Protein AF-A0A2J8KEM6-F1 (afdb_monomer_lite)

Radius of gyration: 17.36 Å; chains: 1; bounding box: 42×35×44 Å

InterPro domains:
  IPR011678 ER membrane protein complex subunit 1, C-terminal [PF07774] (2-73)
  IPR026895 ER membrane protein complex subunit 1 [PTHR21573] (2-74)

Foldseek 3Di:
DCPDDDPVDDPDDDDDFDDDDDDPADFPDWDKDDDPVPPDFIWIWTQGPVRDTDTHGCVVHDSPDDPDDDPVNVVVDPCVVVPPD

Secondary structure (DSSP, 8-state):
------SS---SPPPPP------SS--SEEEE---TT--SPPEEEEE-TTS-EEEEEGGGS-TT--SS--HHHHHH-GGGGTT--

Organism: Pan troglodytes (NCBI:txid9598)

pLDDT: mean 87.45, std 15.36, range [36.25, 98.62]

Structure (mmCIF, N/CA/C/O backbone):
data_AF-A0A2J8KEM6-F1
#
_entry.id   AF-A0A2J8KEM6-F1
#
loop_
_atom_site.group_PDB
_atom_site.id
_atom_site.type_symbol
_atom_site.label_atom_id
_atom_site.label_alt_id
_atom_site.label_comp_id
_atom_site.label_asym_id
_atom_site.label_entity_id
_atom_site.label_seq_id
_atom_site.pdbx_PDB_ins_code
_atom_site.Cartn_x
_atom_site.Cartn_y
_atom_site.Cartn_z
_atom_site.occupancy
_atom_site.B_iso_or_equiv
_atom_site.auth_seq_id
_atom_site.auth_comp_id
_atom_site.auth_asym_id
_atom_site.auth_atom_id
_atom_site.pdbx_PDB_model_num
ATOM 1 N N . ASN A 1 1 ? 15.826 -7.938 -26.477 1.00 50.25 1 ASN A N 1
ATOM 2 C CA . ASN A 1 1 ? 15.067 -9.180 -26.235 1.00 50.25 1 ASN A CA 1
ATOM 3 C C . ASN A 1 1 ? 15.265 -9.546 -24.768 1.00 50.25 1 ASN A C 1
ATOM 5 O O . ASN A 1 1 ? 16.401 -9.800 -24.398 1.00 50.25 1 ASN A O 1
ATOM 9 N N . ALA A 1 2 ? 14.241 -9.432 -23.919 1.00 70.12 2 ALA A N 1
ATOM 10 C CA . ALA A 1 2 ? 14.349 -9.646 -22.469 1.00 70.12 2 ALA A CA 1
ATOM 11 C C . ALA A 1 2 ? 13.692 -10.985 -22.112 1.00 70.12 2 ALA A C 1
ATOM 13 O O . ALA A 1 2 ? 12.530 -11.032 -21.724 1.00 70.12 2 ALA A O 1
ATOM 14 N N . THR A 1 3 ? 14.408 -12.082 -22.351 1.00 80.06 3 THR A N 1
ATOM 15 C CA . THR A 1 3 ? 13.870 -13.447 -22.233 1.00 80.06 3 THR A CA 1
ATOM 16 C C . THR A 1 3 ? 14.025 -14.050 -20.837 1.00 80.06 3 THR A C 1
ATOM 18 O O . THR A 1 3 ? 13.278 -14.965 -20.506 1.00 80.06 3 THR A O 1
ATOM 21 N N . ALA A 1 4 ? 14.957 -13.561 -20.010 1.00 83.81 4 ALA A N 1
ATOM 22 C CA . ALA A 1 4 ? 15.180 -14.084 -18.663 1.00 83.81 4 ALA A CA 1
ATOM 23 C C . ALA A 1 4 ? 15.793 -13.038 -17.718 1.00 83.81 4 ALA A C 1
ATOM 25 O O . ALA A 1 4 ? 16.594 -12.200 -18.129 1.00 83.81 4 ALA A O 1
ATOM 26 N N . PHE A 1 5 ? 15.435 -13.129 -16.436 1.00 86.19 5 PHE A N 1
ATOM 27 C CA . PHE A 1 5 ? 16.096 -12.431 -15.335 1.00 86.19 5 PHE A CA 1
ATOM 28 C C . PHE A 1 5 ? 16.971 -13.437 -14.567 1.00 86.19 5 PHE A C 1
ATOM 30 O O . PHE A 1 5 ? 16.450 -14.436 -14.076 1.00 86.19 5 PHE A O 1
ATOM 37 N N . SER A 1 6 ? 18.280 -13.177 -14.458 1.00 88.88 6 SER A N 1
ATOM 38 C CA . SER A 1 6 ? 19.228 -13.946 -13.632 1.00 88.88 6 SER A CA 1
ATOM 39 C C . SER A 1 6 ? 19.817 -13.047 -12.549 1.00 88.88 6 SER A C 1
ATOM 41 O O . SER A 1 6 ? 20.241 -11.926 -12.826 1.00 88.88 6 SER A O 1
ATOM 43 N N . SER A 1 7 ? 19.868 -13.527 -11.305 1.00 89.31 7 SER A N 1
ATOM 44 C CA . SER A 1 7 ? 20.489 -1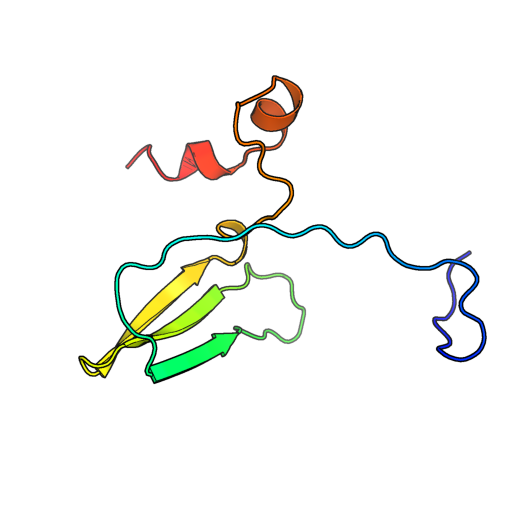2.780 -10.206 1.00 89.31 7 SER A CA 1
ATOM 45 C C . SER A 1 7 ? 22.021 -12.787 -10.247 1.00 89.31 7 SER A C 1
ATOM 47 O O . SER A 1 7 ? 22.619 -11.928 -9.598 1.00 89.31 7 SER A O 1
ATOM 49 N N . LEU A 1 8 ? 22.636 -13.735 -10.972 1.00 91.12 8 LEU A N 1
ATOM 50 C CA . LEU A 1 8 ? 24.094 -13.881 -11.106 1.00 91.12 8 LEU A CA 1
ATOM 51 C C . LEU A 1 8 ? 24.680 -12.911 -12.141 1.00 91.12 8 LEU A C 1
ATOM 53 O O . LEU A 1 8 ? 25.740 -12.344 -11.908 1.00 91.12 8 LEU A O 1
ATOM 57 N N . ASP A 1 9 ? 23.938 -12.651 -13.220 1.00 84.94 9 ASP A N 1
ATOM 58 C CA . ASP A 1 9 ? 24.367 -11.806 -14.338 1.00 84.94 9 ASP A CA 1
ATOM 59 C C . ASP A 1 9 ? 23.475 -10.564 -14.438 1.00 84.94 9 ASP A C 1
ATOM 61 O O . ASP A 1 9 ? 22.620 -10.445 -15.319 1.00 84.94 9 ASP A O 1
ATOM 65 N N . ARG A 1 10 ? 23.639 -9.631 -13.489 1.00 83.44 10 ARG A N 1
ATOM 66 C CA . ARG A 1 10 ? 22.915 -8.349 -13.487 1.00 83.44 10 ARG A CA 1
ATOM 67 C C . ARG A 1 10 ? 23.790 -7.243 -14.086 1.00 83.44 10 ARG A C 1
ATOM 69 O O . ARG A 1 10 ? 24.684 -6.761 -13.396 1.00 83.44 10 ARG A O 1
ATOM 76 N N . PRO A 1 11 ? 23.533 -6.801 -15.333 1.00 82.31 11 PRO A N 1
ATOM 77 C CA . PRO A 1 11 ? 24.412 -5.853 -16.016 1.00 82.31 11 PRO A CA 1
ATOM 78 C C . PRO A 1 11 ? 24.323 -4.422 -15.467 1.00 82.31 11 PRO A C 1
ATOM 80 O O . PRO A 1 11 ? 25.253 -3.645 -15.662 1.00 82.31 11 PRO A O 1
ATOM 83 N N . GLN A 1 12 ? 23.221 -4.046 -14.805 1.00 88.62 12 GLN A N 1
ATOM 84 C CA . GLN A 1 12 ? 23.014 -2.696 -14.271 1.00 88.62 12 GLN A CA 1
ATOM 85 C C . GLN A 1 12 ? 22.318 -2.721 -12.910 1.00 88.62 12 GLN A C 1
ATOM 87 O O . GLN A 1 12 ? 21.413 -3.525 -12.671 1.00 88.62 12 GLN A O 1
ATOM 92 N N . LEU A 1 13 ? 22.738 -1.814 -12.025 1.00 90.88 13 LEU A N 1
ATOM 93 C CA . LEU A 1 13 ? 22.080 -1.585 -10.742 1.00 90.88 13 LEU A CA 1
ATOM 94 C C . LEU A 1 13 ? 20.799 -0.756 -10.938 1.00 90.88 13 LEU A C 1
ATOM 96 O O . LEU A 1 13 ? 20.786 0.158 -11.764 1.00 90.88 13 LEU A O 1
ATOM 100 N N . PRO A 1 14 ? 19.725 -1.037 -10.179 1.00 92.62 14 PRO A N 1
ATOM 101 C CA . PRO A 1 14 ? 18.505 -0.246 -10.248 1.00 92.62 14 PRO A CA 1
ATOM 102 C C . PRO A 1 14 ? 18.704 1.135 -9.612 1.00 92.62 14 PRO A C 1
ATOM 104 O O . PRO A 1 14 ? 19.370 1.273 -8.586 1.00 92.62 14 PRO A O 1
ATOM 107 N N . GLN A 1 15 ? 18.051 2.150 -10.175 1.00 95.62 15 GLN A N 1
ATOM 108 C CA . GLN A 1 15 ? 17.889 3.441 -9.513 1.00 95.62 15 GLN A CA 1
ATOM 109 C C . GLN A 1 15 ? 16.751 3.350 -8.491 1.00 95.62 15 GLN A C 1
ATOM 111 O O . GLN A 1 15 ? 15.624 2.989 -8.836 1.00 95.62 15 GLN A O 1
ATOM 116 N N . VAL A 1 16 ? 17.033 3.691 -7.235 1.00 96.00 16 VAL A N 1
ATOM 117 C CA . VAL A 1 16 ? 16.042 3.663 -6.152 1.00 96.00 16 VAL A CA 1
ATOM 118 C C . VAL A 1 16 ? 15.475 5.065 -5.941 1.00 96.00 16 VAL A C 1
ATOM 120 O O . VAL A 1 16 ? 16.221 6.006 -5.684 1.00 96.00 16 VAL A O 1
ATOM 123 N N . LEU A 1 17 ? 14.150 5.196 -6.038 1.00 96.44 17 LEU A N 1
ATOM 124 C CA . LEU A 1 17 ? 13.415 6.414 -5.690 1.00 96.44 17 LEU A CA 1
ATOM 125 C C . LEU A 1 17 ? 12.739 6.223 -4.331 1.00 96.44 17 LEU A C 1
ATOM 127 O O . LEU A 1 17 ? 12.145 5.174 -4.079 1.00 96.44 17 LEU A O 1
ATOM 131 N N . GLN A 1 18 ? 12.802 7.238 -3.472 1.00 96.44 18 GLN A N 1
ATOM 132 C CA . GLN A 1 18 ? 12.275 7.184 -2.109 1.00 96.44 18 GLN A CA 1
ATOM 133 C C . GLN A 1 18 ? 11.554 8.479 -1.745 1.00 96.44 18 GLN A C 1
ATOM 135 O O . GLN A 1 18 ? 11.949 9.558 -2.177 1.00 96.44 18 GLN A O 1
ATOM 140 N N . GLN A 1 19 ? 10.505 8.355 -0.935 1.00 95.44 19 GLN A N 1
ATOM 141 C CA . GLN A 1 19 ? 9.762 9.481 -0.384 1.00 95.44 19 GLN A CA 1
ATOM 142 C C . GLN A 1 19 ? 9.102 9.059 0.928 1.00 95.44 19 GLN A C 1
ATOM 144 O O . GLN A 1 19 ? 8.575 7.949 1.032 1.00 95.44 19 GLN A O 1
ATOM 149 N N . SER A 1 20 ? 9.111 9.961 1.904 1.00 96.00 20 SER A N 1
ATOM 150 C CA . SER A 1 20 ? 8.516 9.750 3.223 1.00 96.00 20 SER A CA 1
ATOM 151 C C . SER A 1 20 ? 7.164 10.448 3.330 1.00 96.00 20 SER A C 1
ATOM 153 O O . SER A 1 20 ? 6.953 11.515 2.758 1.00 96.00 20 SER A O 1
ATOM 155 N N . TYR A 1 21 ? 6.253 9.843 4.088 1.00 95.25 21 TYR A N 1
ATOM 156 C CA . TYR A 1 21 ? 4.902 10.346 4.319 1.00 95.25 21 TYR A CA 1
ATOM 157 C C . TYR A 1 21 ? 4.599 10.312 5.815 1.00 95.25 21 TYR A C 1
ATOM 159 O O . TYR A 1 21 ? 5.029 9.397 6.516 1.00 95.25 21 TYR A O 1
ATOM 167 N N . ILE A 1 22 ? 3.843 11.296 6.296 1.00 96.50 22 ILE A N 1
ATOM 168 C CA . ILE A 1 22 ? 3.354 11.321 7.676 1.00 96.50 22 ILE A CA 1
ATOM 169 C C . ILE A 1 22 ? 2.032 10.556 7.727 1.00 96.50 22 ILE A C 1
ATOM 171 O O . ILE A 1 22 ? 1.130 10.810 6.928 1.00 96.50 22 ILE A O 1
ATOM 175 N N . PHE A 1 23 ? 1.920 9.637 8.682 1.00 96.81 23 PHE A N 1
ATOM 176 C CA . PHE A 1 23 ? 0.689 8.915 8.978 1.00 96.81 23 PHE A CA 1
ATOM 177 C C . PHE A 1 23 ? 0.235 9.275 10.404 1.00 96.81 23 PHE A C 1
ATOM 179 O O . PHE A 1 23 ? 1.057 9.226 11.319 1.00 96.81 23 PHE A O 1
ATOM 186 N N . PRO A 1 24 ? -1.027 9.690 10.618 1.00 95.56 24 PRO A N 1
ATOM 187 C CA . PRO A 1 24 ? -1.444 10.379 11.845 1.00 95.56 24 PRO A CA 1
ATOM 188 C C . PRO A 1 24 ? -1.709 9.453 13.043 1.00 95.56 24 PRO A C 1
ATOM 190 O O . PRO A 1 24 ? -2.095 9.931 14.107 1.00 95.56 24 PRO A O 1
ATOM 193 N N . SER A 1 25 ? -1.54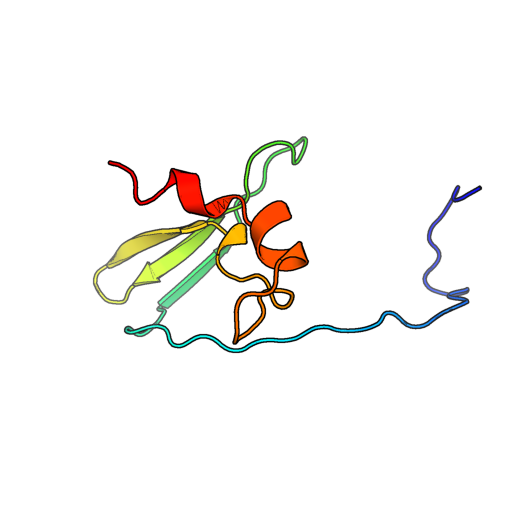5 8.139 12.890 1.00 95.88 25 SER A N 1
ATOM 194 C CA . SER A 1 25 ? -1.833 7.152 13.934 1.00 95.88 25 SER A CA 1
ATOM 195 C C . SER A 1 25 ? -0.805 6.025 13.946 1.00 95.88 25 SER A C 1
ATOM 197 O O . SER A 1 25 ? -0.181 5.735 12.929 1.00 95.88 25 SER A O 1
ATOM 199 N N . SER A 1 26 ? -0.675 5.326 15.073 1.00 97.81 26 SER A N 1
ATOM 200 C CA . SER A 1 26 ? 0.132 4.103 15.145 1.00 97.81 26 SER A CA 1
ATOM 201 C C . SER A 1 26 ? -0.437 2.992 14.252 1.00 97.81 26 SER A C 1
ATOM 203 O O . SER A 1 26 ? -1.635 2.963 13.963 1.00 97.81 26 SER A O 1
ATOM 205 N N . ILE A 1 27 ? 0.426 2.064 13.839 1.00 98.06 27 ILE A N 1
ATOM 206 C CA . ILE A 1 27 ? 0.087 0.905 13.004 1.00 98.06 27 ILE A CA 1
ATOM 207 C C . ILE A 1 27 ? 0.328 -0.363 13.825 1.00 98.06 27 ILE A C 1
ATOM 209 O O . ILE A 1 27 ? 1.418 -0.546 14.362 1.00 98.06 27 ILE A O 1
ATOM 213 N N . SER A 1 28 ? -0.678 -1.232 13.918 1.00 98.44 28 SER A N 1
ATOM 214 C CA . SER A 1 28 ? -0.584 -2.521 14.618 1.00 98.44 28 SER A CA 1
ATOM 215 C C . SER A 1 28 ? -0.209 -3.669 13.680 1.00 98.44 28 SER A C 1
ATOM 217 O O . SER A 1 28 ? 0.510 -4.578 14.082 1.00 98.44 28 SER A O 1
ATOM 219 N N . ALA A 1 29 ? -0.682 -3.630 12.433 1.00 98.44 29 ALA A N 1
ATOM 220 C CA . ALA A 1 29 ? -0.362 -4.604 11.390 1.00 98.44 29 ALA A CA 1
ATOM 221 C C . ALA A 1 29 ? -0.506 -3.963 10.004 1.00 98.44 29 ALA A C 1
ATOM 223 O O . ALA A 1 29 ? -1.224 -2.972 9.848 1.00 98.44 29 ALA A O 1
ATOM 224 N N . MET A 1 30 ? 0.149 -4.528 8.991 1.00 98.25 30 MET A N 1
ATOM 225 C CA . MET A 1 30 ? 0.023 -4.071 7.609 1.00 98.25 30 MET A CA 1
ATOM 226 C C . MET A 1 30 ? 0.228 -5.229 6.631 1.00 98.25 30 MET A C 1
ATOM 228 O O . MET A 1 30 ? 1.136 -6.026 6.832 1.00 98.25 30 MET A O 1
ATOM 232 N N . GLU A 1 31 ? -0.576 -5.283 5.569 1.00 98.56 31 GLU A N 1
ATOM 233 C CA . GLU A 1 31 ? -0.475 -6.291 4.504 1.00 98.56 31 GLU A CA 1
ATOM 234 C C . GLU A 1 31 ? -0.873 -5.687 3.145 1.00 98.56 31 GLU A C 1
ATOM 236 O O . GLU A 1 31 ? -1.619 -4.706 3.095 1.00 98.56 31 GLU A O 1
ATOM 241 N N . ALA A 1 32 ? -0.391 -6.239 2.029 1.00 98.19 32 ALA A N 1
ATOM 242 C CA . ALA A 1 32 ? -0.761 -5.769 0.691 1.00 98.19 32 ALA A CA 1
ATOM 243 C C . ALA A 1 32 ? -1.819 -6.672 0.047 1.00 98.19 32 ALA A C 1
ATOM 245 O O . ALA A 1 32 ? -1.798 -7.891 0.194 1.00 98.19 32 ALA A O 1
ATOM 246 N N . THR A 1 33 ? -2.724 -6.093 -0.744 1.00 98.19 33 THR A N 1
ATOM 247 C CA . THR A 1 33 ? -3.651 -6.908 -1.535 1.00 98.19 33 THR A CA 1
ATOM 248 C C . THR A 1 33 ? -2.917 -7.650 -2.655 1.00 98.19 33 THR A C 1
ATOM 250 O O . THR A 1 33 ? -2.091 -7.079 -3.377 1.00 98.19 33 THR A O 1
ATOM 253 N N . ILE A 1 34 ? -3.259 -8.928 -2.828 1.00 97.81 34 ILE A N 1
ATOM 254 C CA . ILE A 1 34 ? -2.772 -9.791 -3.906 1.00 97.81 34 ILE A CA 1
ATOM 255 C C . ILE A 1 34 ? -3.949 -10.294 -4.740 1.00 97.81 34 ILE A C 1
ATOM 257 O O . ILE A 1 34 ? -4.985 -10.685 -4.209 1.00 97.81 34 ILE A O 1
ATOM 261 N N . THR A 1 35 ? -3.789 -10.271 -6.061 1.00 97.06 35 THR A N 1
ATOM 262 C CA . THR A 1 35 ? -4.728 -10.877 -7.008 1.00 97.06 35 THR A CA 1
ATOM 263 C C . THR A 1 35 ? -3.954 -11.715 -8.009 1.00 97.06 35 THR A C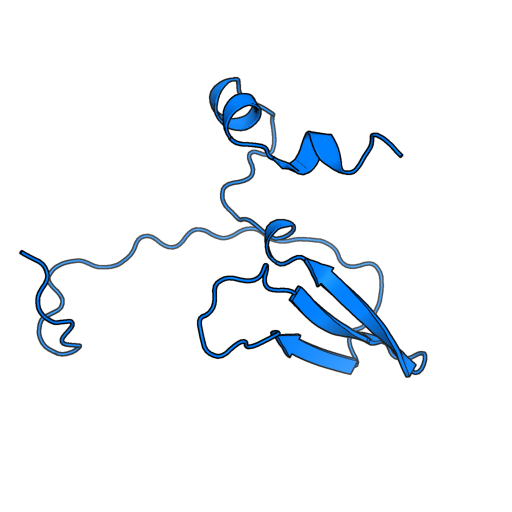 1
ATOM 265 O O . THR A 1 35 ? -2.839 -11.357 -8.388 1.00 97.06 35 THR A O 1
ATOM 268 N N . GLU A 1 36 ? -4.540 -12.825 -8.453 1.00 97.69 36 GLU A N 1
ATOM 269 C CA . GLU A 1 36 ? -3.855 -13.833 -9.277 1.00 97.69 36 GLU A CA 1
ATOM 270 C C . GLU A 1 36 ? -3.216 -13.256 -10.543 1.00 97.69 36 GLU A C 1
ATOM 272 O O . GLU A 1 36 ? -2.121 -13.645 -10.939 1.00 97.69 36 GLU A O 1
ATOM 277 N N . ARG A 1 37 ? -3.910 -12.314 -11.192 1.00 97.25 37 ARG A N 1
ATOM 278 C CA . ARG A 1 37 ? -3.453 -11.679 -12.435 1.00 97.25 37 ARG A CA 1
ATOM 279 C C . ARG A 1 37 ? -2.805 -10.316 -12.219 1.00 97.25 37 ARG A C 1
ATOM 281 O O . ARG A 1 37 ? -2.255 -9.763 -13.163 1.00 97.25 37 ARG A O 1
ATOM 288 N N . GLY A 1 38 ? -2.891 -9.752 -11.014 1.00 94.69 38 GLY A N 1
ATOM 289 C CA . GLY A 1 38 ? -2.311 -8.447 -10.695 1.00 94.69 38 GLY A CA 1
ATOM 290 C C . GLY A 1 38 ? -2.877 -7.263 -11.490 1.00 94.69 38 GLY A C 1
ATOM 291 O O . GLY A 1 38 ? -2.211 -6.238 -11.571 1.00 94.69 38 GLY A O 1
ATOM 292 N N . ILE A 1 39 ? -4.072 -7.391 -12.082 1.00 97.00 39 ILE A N 1
ATOM 293 C CA . ILE A 1 39 ? -4.696 -6.342 -12.914 1.00 97.00 39 ILE A CA 1
ATOM 294 C C . ILE A 1 39 ? -5.310 -5.235 -12.045 1.00 97.00 39 ILE A C 1
ATOM 296 O O . ILE A 1 39 ? -5.286 -4.061 -12.399 1.00 97.00 39 ILE A O 1
ATOM 300 N N . THR A 1 40 ? -5.871 -5.604 -10.896 1.00 95.94 40 THR A N 1
ATOM 301 C CA . THR A 1 40 ? -6.558 -4.680 -9.989 1.00 95.94 40 THR A CA 1
ATOM 302 C C . THR A 1 40 ? -5.585 -3.745 -9.275 1.00 95.94 40 THR A C 1
ATOM 304 O O . THR A 1 40 ? -4.488 -4.157 -8.888 1.00 95.94 40 THR A O 1
ATOM 307 N N . SER A 1 41 ? -6.032 -2.520 -8.986 1.00 95.38 41 SER A N 1
ATOM 308 C CA . SER A 1 41 ? -5.315 -1.586 -8.112 1.00 95.38 41 SER A CA 1
ATOM 309 C C . SER A 1 41 ? -4.941 -2.241 -6.781 1.00 95.38 41 SER A C 1
ATOM 311 O O . SER A 1 41 ? -5.774 -2.865 -6.123 1.00 95.38 41 SER A O 1
ATOM 313 N N . ARG A 1 42 ? -3.677 -2.092 -6.373 1.00 96.81 42 ARG A N 1
ATOM 314 C CA . ARG A 1 42 ? -3.187 -2.610 -5.090 1.00 96.81 42 ARG A CA 1
ATOM 315 C C . ARG A 1 42 ? -3.483 -1.639 -3.957 1.00 96.81 42 ARG A C 1
ATOM 317 O O . ARG A 1 42 ? -3.288 -0.429 -4.096 1.00 96.81 42 ARG A O 1
ATOM 324 N N . HIS A 1 43 ? -3.897 -2.188 -2.826 1.00 98.38 43 HIS A N 1
ATOM 325 C CA . HIS A 1 43 ? -4.141 -1.465 -1.585 1.00 98.38 43 HIS A CA 1
ATOM 326 C C . HIS A 1 43 ? -3.243 -2.031 -0.482 1.00 98.38 43 HIS A C 1
ATOM 328 O O . HIS A 1 43 ? -2.905 -3.214 -0.496 1.00 98.38 43 HIS A O 1
ATOM 334 N N . LEU A 1 44 ? -2.851 -1.178 0.460 1.00 98.19 44 LEU A N 1
ATOM 335 C CA . LEU A 1 44 ? -2.287 -1.580 1.742 1.00 98.19 44 LEU A CA 1
ATOM 336 C C . LEU A 1 44 ? -3.429 -1.645 2.755 1.00 98.19 44 LEU A C 1
ATOM 338 O O . LEU A 1 44 ? -4.136 -0.657 2.954 1.00 98.19 44 LEU A O 1
ATOM 342 N N . LEU A 1 45 ? -3.614 -2.805 3.370 1.00 98.50 45 LEU A N 1
ATOM 343 C CA . LEU A 1 45 ? -4.507 -3.007 4.500 1.00 98.50 45 LEU A CA 1
ATOM 344 C C . LEU A 1 45 ? -3.724 -2.675 5.767 1.00 98.50 45 LEU A C 1
ATOM 346 O O . LEU A 1 45 ? -2.691 -3.286 6.023 1.00 98.50 45 LEU A O 1
ATOM 350 N N . ILE A 1 46 ? -4.191 -1.695 6.533 1.00 98.62 46 ILE A N 1
ATOM 351 C CA . ILE A 1 46 ? -3.520 -1.193 7.733 1.00 98.62 46 ILE A CA 1
ATOM 352 C C . ILE A 1 46 ? -4.432 -1.454 8.930 1.00 98.62 46 ILE A C 1
ATOM 354 O O . ILE A 1 46 ? -5.537 -0.915 9.002 1.00 98.62 46 ILE A O 1
ATOM 358 N N . GLY A 1 47 ? -3.965 -2.274 9.868 1.00 98.56 47 GLY A N 1
ATOM 359 C CA . GLY A 1 47 ? -4.615 -2.492 11.155 1.00 98.56 47 GLY A CA 1
ATOM 360 C C . GLY A 1 47 ? -4.262 -1.371 12.126 1.00 98.56 47 GLY A C 1
ATOM 361 O O . GLY A 1 47 ? -3.081 -1.123 12.388 1.00 98.56 47 GLY A O 1
ATOM 362 N N . LEU A 1 48 ? -5.279 -0.698 12.656 1.00 98.50 48 LEU A N 1
ATOM 363 C CA . LEU A 1 48 ? -5.133 0.377 13.634 1.00 98.50 48 LEU A CA 1
ATOM 364 C C . LEU A 1 48 ? -5.300 -0.158 15.068 1.00 98.50 48 LEU A C 1
ATOM 366 O O . LEU A 1 48 ? -6.025 -1.133 15.269 1.00 98.50 48 LEU A O 1
ATOM 370 N N . PRO A 1 49 ? -4.728 0.513 16.087 1.00 98.31 49 PRO A N 1
ATOM 371 C CA . PRO A 1 49 ? -4.892 0.119 17.490 1.00 98.31 49 PRO A CA 1
ATOM 372 C C . PRO A 1 49 ? -6.348 0.069 17.971 1.00 98.31 49 PRO A C 1
ATOM 374 O O . PRO A 1 49 ? -6.656 -0.632 18.927 1.00 98.31 49 PRO A O 1
ATOM 377 N N . SER A 1 50 ? -7.252 0.797 17.310 1.00 97.81 50 SER A N 1
ATOM 378 C CA . SER A 1 50 ? -8.693 0.759 17.584 1.00 97.81 50 SER A CA 1
ATOM 379 C C . SER A 1 50 ? -9.375 -0.543 17.146 1.00 97.81 50 SER A C 1
ATOM 381 O O . SER A 1 50 ? -10.557 -0.725 17.422 1.00 97.81 50 SER A O 1
ATOM 383 N N . GLY A 1 51 ? -8.673 -1.419 16.421 1.00 97.44 51 GLY A N 1
ATOM 384 C CA . GLY A 1 51 ? -9.238 -2.598 15.762 1.00 97.44 51 GLY A CA 1
ATOM 385 C C . GLY A 1 51 ? -9.824 -2.313 14.374 1.00 97.44 51 GLY A C 1
ATOM 386 O O . GLY A 1 51 ? -10.219 -3.245 13.678 1.00 97.44 51 GLY A O 1
ATOM 387 N N . ALA A 1 52 ? -9.863 -1.049 13.938 1.00 98.06 52 ALA A N 1
ATOM 388 C CA . ALA A 1 52 ? -10.294 -0.694 12.589 1.00 98.06 52 ALA A CA 1
ATOM 389 C C . ALA A 1 52 ? -9.251 -1.095 11.531 1.00 98.06 52 ALA A C 1
ATOM 391 O O . ALA A 1 52 ? -8.043 -1.056 11.781 1.00 98.06 52 ALA A O 1
ATOM 392 N N . ILE A 1 53 ? -9.726 -1.420 10.326 1.00 98.00 53 ILE A N 1
ATOM 393 C CA . ILE A 1 53 ? -8.883 -1.714 9.161 1.00 98.00 53 ILE A CA 1
ATOM 394 C C . ILE A 1 53 ? -9.049 -0.590 8.141 1.00 98.00 53 ILE A C 1
ATOM 396 O O . ILE A 1 53 ? -10.143 -0.358 7.627 1.00 98.00 53 ILE A O 1
ATOM 400 N N . LEU A 1 54 ? -7.952 0.094 7.828 1.00 98.12 54 LEU A N 1
ATOM 401 C CA . LEU A 1 54 ? -7.891 1.101 6.775 1.00 98.12 54 LEU A CA 1
ATOM 402 C C . LEU A 1 54 ? -7.383 0.465 5.475 1.00 98.12 54 LEU A C 1
ATOM 404 O O . LEU A 1 54 ? -6.361 -0.215 5.474 1.00 98.12 54 LEU A O 1
ATOM 408 N N . SER A 1 55 ? -8.058 0.734 4.357 1.00 97.94 55 SER A N 1
ATOM 409 C CA . SER A 1 55 ? -7.587 0.368 3.016 1.00 97.94 55 SER A CA 1
ATOM 410 C C . SER A 1 55 ? -6.981 1.587 2.321 1.00 97.94 55 SER A C 1
ATOM 412 O O . SER A 1 55 ? -7.700 2.510 1.938 1.00 97.94 55 SER A O 1
ATOM 414 N N . LEU A 1 56 ? -5.657 1.601 2.155 1.00 97.62 56 LEU A N 1
ATOM 415 C CA . LEU A 1 56 ? -4.911 2.706 1.552 1.00 97.62 56 LEU A CA 1
ATOM 416 C C . LEU A 1 56 ? -4.469 2.346 0.120 1.00 97.62 56 LEU A C 1
ATOM 418 O O . LEU A 1 56 ? -3.631 1.457 -0.045 1.00 97.62 56 LEU A O 1
ATOM 422 N N . PRO A 1 57 ? -4.957 3.029 -0.933 1.00 97.31 57 PRO A N 1
ATOM 423 C CA . PRO A 1 57 ? -4.498 2.775 -2.297 1.00 97.31 57 PRO A CA 1
ATOM 424 C C . PRO A 1 57 ? -2.982 2.997 -2.435 1.00 97.31 57 PRO A C 1
ATOM 426 O O . PRO A 1 57 ? -2.478 4.083 -2.138 1.00 97.31 57 PRO A O 1
ATOM 429 N N . LYS A 1 58 ? -2.233 2.008 -2.945 1.00 96.31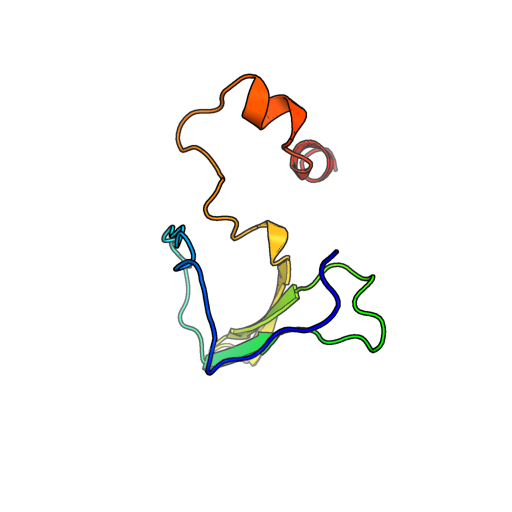 58 LYS A N 1
ATOM 430 C CA . LYS A 1 58 ? -0.761 2.093 -3.067 1.00 96.31 58 LYS A CA 1
ATOM 431 C C . LYS A 1 58 ? -0.305 3.200 -4.021 1.00 96.31 58 LYS A C 1
ATOM 433 O O . LYS A 1 58 ? 0.785 3.743 -3.844 1.00 96.31 58 LYS A O 1
ATOM 438 N N . ALA A 1 59 ? -1.145 3.567 -4.991 1.00 93.44 59 ALA A N 1
ATOM 439 C CA . ALA A 1 59 ? -0.921 4.709 -5.878 1.00 93.44 59 ALA A CA 1
ATOM 440 C C . ALA A 1 59 ? -0.821 6.041 -5.113 1.00 93.44 59 ALA A C 1
ATOM 442 O O . ALA A 1 59 ? -0.288 7.017 -5.645 1.00 93.44 59 ALA A O 1
ATOM 443 N N . LEU A 1 60 ? -1.303 6.090 -3.859 1.00 93.31 60 LEU A N 1
ATOM 444 C CA . LEU A 1 60 ? -1.146 7.276 -3.034 1.00 93.31 60 LEU A CA 1
ATOM 445 C C . LEU A 1 60 ? 0.294 7.492 -2.545 1.00 93.31 60 LEU A C 1
ATOM 447 O O . LEU A 1 60 ? 0.693 8.642 -2.341 1.00 93.31 60 LEU A O 1
ATOM 451 N N . LEU A 1 61 ? 1.062 6.407 -2.435 1.00 94.81 61 LEU A N 1
ATOM 452 C CA . LEU A 1 61 ? 2.447 6.358 -1.972 1.00 94.81 61 LEU A CA 1
ATOM 453 C C . LEU A 1 61 ? 3.388 6.162 -3.174 1.00 94.81 61 LEU A C 1
ATOM 455 O O . LEU A 1 61 ? 3.902 5.059 -3.392 1.00 94.81 61 LEU A O 1
ATOM 459 N N . ASP A 1 62 ? 3.572 7.207 -3.982 1.00 94.19 62 ASP A N 1
ATOM 460 C CA . ASP A 1 62 ? 4.419 7.190 -5.186 1.00 94.19 62 ASP A CA 1
ATOM 461 C C . ASP A 1 62 ? 5.615 8.141 -4.999 1.00 94.19 62 ASP A C 1
ATOM 463 O O . ASP A 1 62 ? 5.384 9.342 -4.870 1.00 94.19 62 ASP A O 1
ATOM 467 N N . PRO A 1 63 ? 6.871 7.651 -4.984 1.00 94.75 63 PRO A N 1
ATOM 468 C CA . PRO A 1 63 ? 8.058 8.494 -4.812 1.00 94.75 63 PRO A CA 1
ATOM 469 C C . PRO A 1 63 ? 8.364 9.400 -6.013 1.00 94.75 63 PRO A C 1
ATOM 471 O O . PRO A 1 63 ? 9.276 10.216 -5.951 1.00 94.75 63 PRO A O 1
ATOM 474 N N . ARG A 1 64 ? 7.639 9.255 -7.129 1.00 91.38 64 ARG A N 1
ATOM 475 C CA . ARG A 1 64 ? 7.768 10.131 -8.306 1.00 91.38 64 ARG A CA 1
ATOM 476 C C . ARG A 1 64 ? 6.919 11.393 -8.195 1.00 91.38 64 ARG A C 1
ATOM 478 O O . ARG A 1 64 ? 6.948 12.229 -9.096 1.00 91.38 64 ARG A O 1
ATOM 485 N N . ARG A 1 65 ? 6.119 11.515 -7.134 1.00 87.62 65 ARG A N 1
ATOM 486 C CA . ARG A 1 65 ? 5.295 12.693 -6.896 1.00 87.62 65 ARG A CA 1
ATOM 487 C C . ARG A 1 65 ? 6.210 13.894 -6.622 1.00 87.62 65 ARG A C 1
ATOM 489 O O . ARG A 1 65 ? 6.938 13.862 -5.633 1.00 87.62 65 ARG A O 1
ATOM 496 N N . PRO A 1 66 ? 6.152 14.962 -7.434 1.00 85.62 66 PRO A N 1
ATOM 497 C CA . PRO A 1 66 ? 6.941 16.148 -7.153 1.00 85.62 66 PRO A CA 1
ATOM 498 C C . PRO A 1 66 ? 6.349 16.916 -5.966 1.00 85.62 66 PRO A C 1
ATOM 50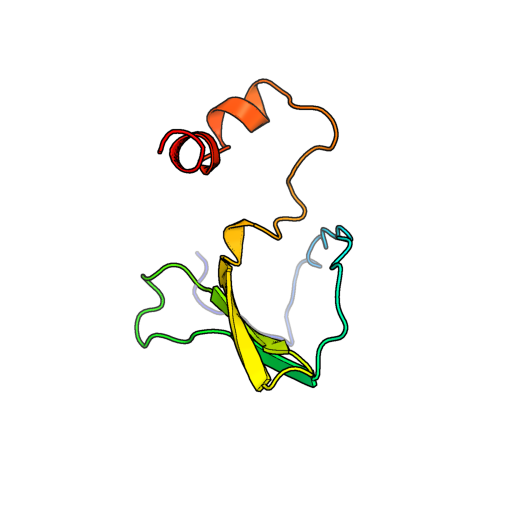0 O O . PRO A 1 66 ? 5.135 16.911 -5.752 1.00 85.62 66 PRO A O 1
ATOM 503 N N . GLU A 1 67 ? 7.203 17.610 -5.217 1.00 83.62 67 GLU A N 1
ATOM 504 C CA . GLU A 1 67 ? 6.764 18.524 -4.1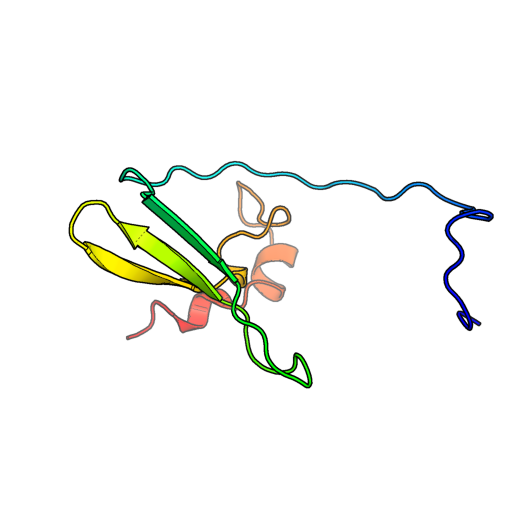53 1.00 83.62 67 GLU A CA 1
ATOM 505 C C . GLU A 1 67 ? 6.021 19.735 -4.732 1.00 83.62 67 GLU A C 1
ATOM 507 O O . GLU A 1 67 ? 5.023 20.190 -4.175 1.00 83.62 67 GLU A O 1
ATOM 512 N N . ILE A 1 68 ? 6.476 20.214 -5.894 1.00 85.81 68 ILE A N 1
ATOM 513 C CA . ILE A 1 68 ? 5.871 21.315 -6.643 1.00 85.81 68 ILE A CA 1
ATOM 514 C C . ILE A 1 68 ? 5.317 20.759 -7.963 1.00 85.81 68 ILE A C 1
ATOM 516 O O . ILE A 1 68 ? 6.086 20.205 -8.752 1.00 85.81 68 ILE A O 1
ATOM 520 N N . PRO A 1 69 ? 4.009 20.899 -8.247 1.00 82.50 69 PRO A N 1
ATOM 521 C CA . PRO A 1 69 ? 3.424 20.403 -9.488 1.00 82.50 69 PRO A CA 1
ATOM 522 C C . PRO A 1 69 ? 4.075 21.019 -10.734 1.00 82.50 69 PRO A C 1
ATOM 524 O O . PRO A 1 69 ? 4.109 22.237 -10.894 1.00 82.50 69 PRO A O 1
ATOM 527 N N . THR A 1 70 ? 4.526 20.164 -11.648 1.00 84.12 70 THR A N 1
ATOM 528 C CA . THR A 1 70 ? 5.002 20.515 -12.997 1.00 84.12 70 THR A CA 1
ATOM 529 C C . THR A 1 70 ? 3.970 20.129 -14.058 1.00 84.12 70 THR A C 1
ATOM 531 O O . THR A 1 70 ? 3.122 19.268 -13.811 1.00 84.12 70 THR A O 1
ATOM 534 N N . GLU A 1 71 ? 4.052 20.689 -15.265 1.00 82.81 71 GLU A N 1
ATOM 535 C CA . GLU A 1 71 ? 3.147 20.329 -16.371 1.00 82.81 71 GLU A CA 1
ATOM 536 C C . GLU A 1 71 ? 3.187 18.827 -16.709 1.00 82.81 71 GLU A C 1
ATOM 538 O O . GLU A 1 71 ? 2.145 18.190 -16.873 1.00 82.81 71 GLU A O 1
ATOM 543 N N . GLN A 1 72 ? 4.371 18.206 -16.695 1.00 80.56 72 GLN A N 1
ATOM 544 C CA . GLN A 1 72 ? 4.512 16.756 -16.873 1.00 80.56 72 GLN A CA 1
ATOM 545 C C . GLN A 1 72 ? 3.824 15.967 -15.752 1.00 80.56 72 GLN A C 1
ATOM 547 O O . GLN A 1 72 ? 3.175 14.950 -16.013 1.00 80.56 72 GLN A O 1
ATOM 552 N N . SER A 1 73 ? 3.926 16.436 -14.506 1.00 78.38 73 SER A N 1
ATOM 553 C CA . SER A 1 73 ? 3.226 15.794 -13.392 1.00 78.38 73 SER A CA 1
ATOM 554 C C . SER A 1 73 ? 1.710 15.947 -13.510 1.00 78.38 73 SER A C 1
ATOM 556 O O . SER A 1 73 ? 0.996 14.999 -13.226 1.00 78.38 73 SER A O 1
ATOM 558 N N . ARG A 1 74 ? 1.200 17.075 -14.027 1.00 74.81 74 ARG A N 1
ATOM 559 C CA . ARG A 1 74 ? -0.245 17.276 -14.245 1.00 74.81 74 ARG A CA 1
ATOM 560 C C . ARG A 1 74 ? -0.812 16.322 -15.289 1.00 74.81 74 ARG A C 1
ATOM 562 O O . ARG A 1 74 ? -1.911 15.815 -15.104 1.00 74.81 74 ARG A O 1
ATOM 569 N N . CYS A 1 75 ? -0.067 16.079 -16.366 1.00 71.44 75 CYS A N 1
ATOM 570 C CA . CYS A 1 75 ? -0.464 15.144 -17.418 1.00 71.44 75 CYS A CA 1
ATOM 571 C C . CYS A 1 75 ? -0.497 13.686 -16.918 1.00 71.44 75 CYS A C 1
ATOM 573 O O . CYS A 1 75 ? -1.325 12.891 -17.353 1.00 71.44 75 CYS A O 1
ATOM 575 N N . THR A 1 76 ? 0.390 13.339 -15.982 1.00 71.38 76 THR A N 1
ATOM 576 C CA . THR A 1 76 ? 0.526 11.973 -15.451 1.00 71.38 76 THR A CA 1
ATOM 577 C C . THR A 1 76 ? -0.253 11.729 -14.153 1.00 71.38 76 THR A C 1
ATOM 579 O O . THR A 1 76 ? -0.431 10.574 -13.763 1.00 71.38 76 THR A O 1
ATOM 582 N N . ASP A 1 77 ? -0.746 12.780 -13.487 1.00 68.81 77 ASP A N 1
ATOM 583 C CA . ASP A 1 77 ? -1.482 12.686 -12.225 1.00 68.81 77 ASP A CA 1
ATOM 584 C C . ASP A 1 77 ? -2.953 12.300 -12.442 1.00 68.81 77 ASP A C 1
ATOM 586 O O . ASP A 1 77 ? -3.819 13.120 -12.751 1.00 68.81 77 ASP A O 1
ATOM 590 N N . THR A 1 78 ? -3.256 11.026 -12.203 1.00 59.66 78 THR A N 1
ATOM 591 C CA . THR A 1 78 ? -4.616 10.478 -12.265 1.00 59.66 78 THR A CA 1
ATOM 592 C C . THR A 1 78 ? -5.449 10.757 -11.005 1.00 59.66 78 THR A C 1
ATOM 594 O O . THR A 1 78 ? -6.610 10.348 -10.945 1.00 59.66 78 THR A O 1
ATOM 597 N N . ARG A 1 79 ? -4.918 11.448 -9.979 1.00 59.66 79 ARG A N 1
ATOM 598 C CA . ARG A 1 79 ? -5.647 11.690 -8.712 1.00 59.66 79 ARG A CA 1
ATOM 599 C C . ARG A 1 79 ? -6.705 12.783 -8.785 1.00 59.66 79 ARG A C 1
ATOM 601 O O . ARG A 1 79 ? -7.545 12.848 -7.888 1.00 59.66 79 ARG A O 1
ATOM 608 N N . ARG A 1 80 ? -6.721 13.606 -9.840 1.00 55.34 80 ARG A N 1
ATOM 609 C CA . ARG A 1 80 ? -7.751 14.648 -10.008 1.00 55.34 80 ARG A CA 1
ATOM 610 C C . ARG A 1 80 ? -9.183 14.103 -10.060 1.00 55.34 80 ARG A C 1
ATOM 612 O O . ARG A 1 80 ? -10.102 14.855 -9.785 1.00 55.34 80 ARG A O 1
ATOM 619 N N . ALA A 1 81 ? -9.377 12.809 -10.312 1.00 49.03 81 ALA A N 1
ATOM 620 C CA . ALA A 1 81 ? -10.703 12.197 -10.307 1.00 49.03 81 ALA A CA 1
ATOM 621 C C . ALA A 1 81 ? -11.293 11.935 -8.902 1.00 49.03 81 ALA A C 1
ATOM 623 O O . ALA A 1 81 ? -12.493 11.712 -8.799 1.00 49.03 81 ALA A O 1
ATOM 624 N N . ILE A 1 82 ? -10.496 11.948 -7.821 1.00 49.88 82 ILE A N 1
ATOM 625 C CA . ILE A 1 82 ? -10.960 11.508 -6.482 1.00 49.88 82 ILE A CA 1
ATOM 626 C C . ILE A 1 82 ? -11.481 12.672 -5.613 1.00 49.88 82 ILE A C 1
ATOM 628 O O . ILE A 1 82 ? -12.235 12.440 -4.679 1.00 49.88 82 ILE A O 1
ATOM 632 N N . HIS A 1 83 ? -11.159 13.927 -5.943 1.00 45.09 83 HIS A N 1
ATOM 633 C CA . HIS A 1 83 ? -11.653 15.117 -5.224 1.00 45.09 83 HIS A CA 1
ATOM 634 C C . HIS A 1 83 ? -12.929 15.737 -5.833 1.00 45.09 83 HIS A C 1
ATOM 636 O O . HIS A 1 83 ? -13.280 16.863 -5.487 1.00 45.09 83 HIS A O 1
ATOM 642 N N . GLN A 1 84 ? -13.603 15.041 -6.757 1.00 36.25 84 GLN A N 1
ATOM 643 C CA . GLN A 1 84 ? -14.775 15.556 -7.481 1.00 36.25 84 GLN A CA 1
ATOM 644 C C . GLN A 1 84 ? -16.125 14.956 -7.028 1.00 36.25 84 GLN A C 1
ATOM 646 O O . GLN A 1 84 ? -17.122 15.135 -7.726 1.00 36.25 84 GLN A O 1
ATOM 651 N N . LEU A 1 85 ? -16.171 14.273 -5.881 1.00 36.94 85 LEU A N 1
ATOM 652 C CA . LEU A 1 85 ? -17.390 13.802 -5.204 1.00 36.94 85 LEU A CA 1
ATOM 653 C C . LEU A 1 85 ? -17.354 14.239 -3.737 1.00 36.94 85 LEU A C 1
ATOM 655 O O . LEU A 1 85 ? -18.447 14.488 -3.189 1.00 36.94 85 LEU A O 1
#

Sequence (85 aa):
NATAFSSLDRPQLPQVLQQSYIFPSSISAMEATITERGITSRHLLIGLPSGAILSLPKALLDPRRPEIPTEQSRCTDTRRAIHQL